Protein AF-A0A6G1SWR4-F1 (afdb_monomer)

Solvent-accessible surface area (backbone atoms only — not comparable to full-atom values): 3620 Å² total; per-residue (Å²): 136,89,83,52,71,66,59,57,54,48,52,37,52,49,51,28,49,52,36,24,52,50,31,24,52,53,14,42,56,48,10,74,71,71,73,46,68,65,52,43,21,51,52,21,33,53,50,12,47,52,53,16,50,52,52,30,51,52,51,49,50,54,51,51,53,59,59,71,80,105

Nearest PDB structures (foldseek):
  8j0s-assembly1_5  TM=3.835E-01  e=4.829E+00  Mycobacterium tuberculosis
  7jg6-assembly1_8  TM=3.617E-01  e=4.260E+00  Mycolicibacterium smegmatis
  7njp-assembly1_R  TM=3.711E-01  e=5.829E+00  Mycolicibacterium smegmatis MC2 155
  7jg7-assembly1_8  TM=3.653E-01  e=6.206E+00  Mycolicibacterium smegmatis
  7njm-assembly1_Q  TM=3.642E-01  e=8.491E+00  Mycolicibacterium smegmatis MC2 155

Foldseek 3Di:
DPPDLVVLLVVLVVQLVCLQVVLLVVQVVVCVVVVVPPVSSVVSNVVSNVVSVVSSVVSVVVSVVVVVVD

Secondary structure (DSSP, 8-state):
----HHHHHHHHHHHHHHHHHHHHHHHHHHHHHHT-TTHHHHHHHHHHHHHHHHHHHHHHHHHHHHHH--

Radius of gyration: 15.85 Å; Cα contacts (8 Å, |Δi|>4): 64; chains: 1; bounding box: 30×22×46 Å

Structure (mmCIF, N/CA/C/O backbone):
data_AF-A0A6G1SWR4-F1
#
_entry.id   AF-A0A6G1SWR4-F1
#
loop_
_atom_site.group_PDB
_atom_site.id
_atom_site.type_symbol
_atom_site.label_atom_id
_atom_site.label_alt_id
_atom_site.label_comp_id
_atom_site.label_asym_id
_atom_site.label_entity_id
_atom_site.label_seq_id
_atom_site.pdbx_PDB_ins_code
_atom_site.Cartn_x
_atom_site.Cartn_y
_atom_site.Cartn_z
_atom_site.occupancy
_atom_site.B_iso_or_equiv
_atom_site.auth_seq_id
_atom_site.auth_comp_id
_atom_site.auth_asym_id
_atom_site.auth_atom_id
_atom_site.pdbx_PDB_model_num
ATOM 1 N N . MET A 1 1 ? 12.373 13.755 -21.567 1.00 53.72 1 MET A N 1
ATOM 2 C CA . MET A 1 1 ? 12.628 13.523 -20.124 1.00 53.72 1 MET A CA 1
ATOM 3 C C . MET A 1 1 ? 11.535 12.695 -19.424 1.00 53.72 1 MET A C 1
ATOM 5 O O . MET A 1 1 ? 11.778 12.260 -18.311 1.00 53.72 1 MET A O 1
ATOM 9 N N . TRP A 1 2 ? 10.383 12.405 -20.057 1.00 55.59 2 TRP A N 1
ATOM 10 C CA . TRP A 1 2 ? 9.223 11.749 -19.411 1.00 55.59 2 TRP A CA 1
ATOM 11 C C . TRP A 1 2 ? 9.127 10.213 -19.566 1.00 55.59 2 TRP A C 1
ATOM 13 O O . TRP A 1 2 ? 8.190 9.613 -19.060 1.00 55.59 2 TRP A O 1
ATOM 23 N N . ASN A 1 3 ? 10.065 9.562 -20.267 1.00 63.34 3 ASN A N 1
ATOM 24 C CA . ASN A 1 3 ? 9.957 8.136 -20.632 1.00 63.34 3 ASN A CA 1
ATOM 25 C C . ASN A 1 3 ? 10.975 7.232 -19.912 1.00 63.34 3 ASN A C 1
ATOM 27 O O . ASN A 1 3 ? 11.280 6.141 -20.389 1.00 63.34 3 ASN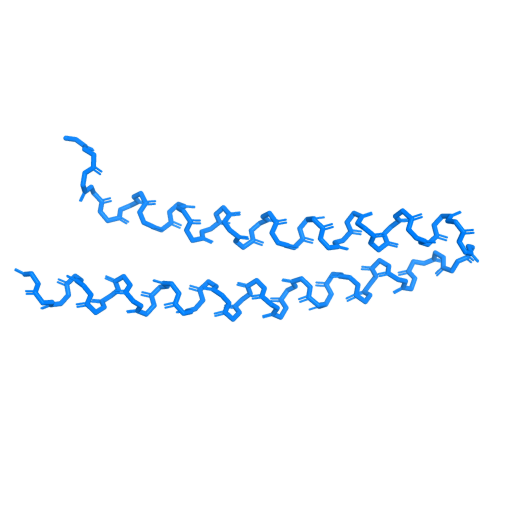 A O 1
ATOM 31 N N . SER A 1 4 ? 11.541 7.697 -18.795 1.00 74.88 4 SER A N 1
ATOM 32 C CA . SER A 1 4 ? 12.522 6.913 -18.043 1.00 74.88 4 SER A CA 1
ATOM 33 C C . SER A 1 4 ? 11.828 5.788 -17.262 1.00 74.88 4 SER A C 1
ATOM 35 O O . SER A 1 4 ? 10.855 6.072 -16.558 1.00 74.88 4 SER A O 1
ATOM 37 N N . PRO A 1 5 ? 12.351 4.545 -17.293 1.00 73.12 5 PRO A N 1
ATOM 38 C CA . PRO A 1 5 ? 11.786 3.402 -16.564 1.00 73.12 5 PRO A CA 1
ATOM 39 C C . PRO A 1 5 ? 11.577 3.670 -15.063 1.00 73.12 5 PRO A C 1
ATOM 41 O O . PRO A 1 5 ? 10.674 3.109 -14.447 1.00 73.12 5 PRO A O 1
ATOM 44 N N . ALA A 1 6 ? 12.361 4.590 -14.490 1.00 81.25 6 ALA A N 1
ATOM 45 C CA . ALA A 1 6 ? 12.231 5.057 -13.113 1.00 81.25 6 ALA A CA 1
ATOM 46 C C . ALA A 1 6 ? 10.825 5.590 -12.767 1.00 81.25 6 ALA A C 1
ATOM 48 O O . ALA A 1 6 ? 10.329 5.305 -11.682 1.00 81.25 6 ALA A O 1
ATOM 49 N N . PHE A 1 7 ? 10.145 6.298 -13.679 1.00 84.25 7 PHE A N 1
ATOM 50 C CA . PHE A 1 7 ? 8.778 6.782 -13.429 1.00 84.25 7 PHE A CA 1
ATOM 51 C C . PHE A 1 7 ? 7.766 5.637 -13.322 1.00 84.25 7 PHE A C 1
ATOM 53 O O . PHE A 1 7 ? 6.835 5.721 -12.524 1.00 84.25 7 PHE A O 1
ATOM 60 N N . GLY A 1 8 ? 7.970 4.550 -14.076 1.00 84.00 8 GLY A N 1
ATOM 61 C CA . GLY A 1 8 ? 7.154 3.341 -13.962 1.00 84.00 8 GLY A CA 1
ATOM 62 C C . GLY A 1 8 ? 7.289 2.701 -12.581 1.00 84.00 8 GLY A C 1
ATOM 63 O O . GLY A 1 8 ? 6.282 2.395 -11.949 1.00 84.00 8 GLY A O 1
ATOM 64 N N . LEU A 1 9 ? 8.519 2.585 -12.066 1.00 88.12 9 LEU A N 1
ATOM 65 C CA . LEU A 1 9 ? 8.764 2.072 -10.712 1.00 88.12 9 LEU A CA 1
ATOM 66 C C . LEU A 1 9 ? 8.160 2.971 -9.629 1.00 88.12 9 LEU A C 1
ATOM 68 O O . LEU A 1 9 ? 7.567 2.459 -8.682 1.00 88.12 9 LEU A O 1
ATOM 72 N N . VAL A 1 10 ? 8.278 4.294 -9.772 1.00 92.12 10 VAL A N 1
ATOM 73 C CA . VAL A 1 10 ? 7.654 5.241 -8.837 1.00 92.12 10 VAL A CA 1
ATOM 74 C C . VAL A 1 10 ? 6.136 5.067 -8.840 1.00 92.12 10 VAL A C 1
ATOM 76 O O . VAL A 1 10 ? 5.553 4.959 -7.768 1.00 92.12 10 V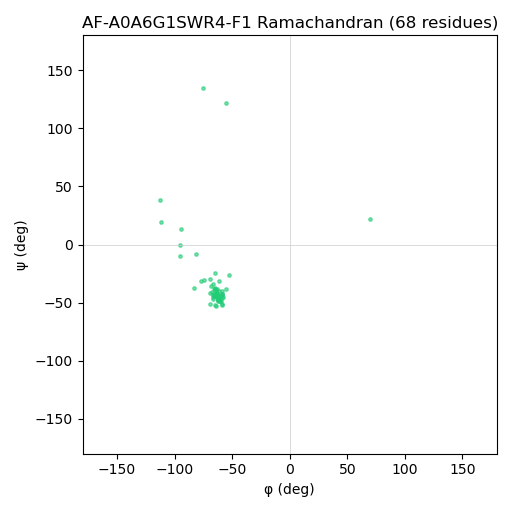AL A O 1
ATOM 79 N N . GLY A 1 11 ? 5.502 4.943 -10.010 1.00 90.81 11 GLY A N 1
ATOM 80 C CA . GLY A 1 11 ? 4.061 4.686 -10.111 1.00 90.81 11 GLY A CA 1
ATOM 81 C C . GLY A 1 11 ? 3.629 3.391 -9.413 1.00 90.81 11 GLY A C 1
ATOM 82 O O . GLY A 1 11 ? 2.654 3.392 -8.662 1.00 90.81 11 GLY A O 1
ATOM 83 N N . ILE A 1 12 ? 4.398 2.312 -9.585 1.00 93.19 12 ILE A N 1
ATOM 84 C CA . ILE A 1 12 ? 4.161 1.024 -8.913 1.00 93.19 12 ILE A CA 1
ATOM 85 C C . ILE A 1 12 ? 4.267 1.173 -7.388 1.00 93.19 12 ILE A C 1
ATOM 87 O O . ILE A 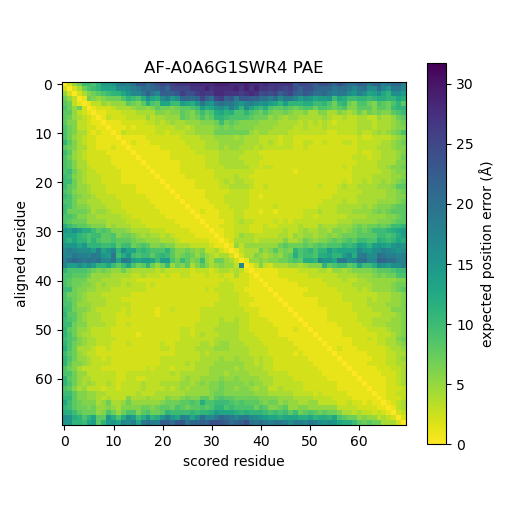1 12 ? 3.393 0.708 -6.653 1.00 93.19 12 ILE A O 1
ATOM 91 N N . GLY A 1 13 ? 5.317 1.845 -6.909 1.00 92.75 13 GLY A N 1
ATOM 92 C CA . GLY A 1 13 ? 5.529 2.097 -5.484 1.00 92.75 13 GLY A CA 1
ATOM 93 C C . GLY A 1 13 ? 4.445 2.987 -4.874 1.00 92.75 13 GLY A C 1
ATOM 94 O O . GLY A 1 13 ? 3.941 2.690 -3.792 1.00 92.75 13 GLY A O 1
ATOM 95 N N . SER A 1 14 ? 4.026 4.037 -5.583 1.00 94.06 14 SER A N 1
ATOM 96 C CA . SER A 1 14 ? 2.920 4.900 -5.167 1.00 94.06 14 SER A CA 1
ATOM 97 C C . SER A 1 14 ? 1.608 4.124 -5.076 1.00 94.06 14 SER A C 1
ATOM 99 O O . SER A 1 14 ? 0.911 4.247 -4.074 1.00 94.06 14 SER A O 1
ATOM 101 N N . PHE A 1 15 ? 1.297 3.269 -6.056 1.00 94.25 15 PHE A N 1
ATOM 102 C CA . PHE A 1 15 ? 0.108 2.415 -6.011 1.00 94.25 15 PHE A CA 1
ATOM 103 C C . PHE A 1 15 ? 0.108 1.493 -4.785 1.00 94.25 15 PHE A C 1
ATOM 105 O O . PHE A 1 15 ? -0.900 1.393 -4.079 1.00 94.25 15 PHE A O 1
ATOM 112 N N . LEU A 1 16 ? 1.246 0.849 -4.509 1.00 94.88 16 LEU A N 1
ATOM 113 C CA . LEU A 1 16 ? 1.426 -0.010 -3.340 1.00 94.88 16 LEU A CA 1
ATOM 114 C C . LEU A 1 16 ? 1.180 0.771 -2.041 1.00 94.88 16 LEU A C 1
ATOM 116 O O . LEU A 1 16 ? 0.360 0.362 -1.219 1.00 94.88 16 LEU A O 1
ATOM 120 N N . ALA A 1 17 ? 1.844 1.919 -1.884 1.00 95.81 17 ALA A N 1
ATOM 121 C CA . ALA A 1 17 ? 1.731 2.757 -0.696 1.00 95.81 17 ALA A CA 1
ATOM 122 C C . ALA A 1 17 ? 0.296 3.258 -0.481 1.00 95.81 17 ALA A C 1
ATOM 124 O O . ALA A 1 17 ? -0.246 3.111 0.613 1.00 95.81 17 ALA A O 1
ATOM 125 N N . THR A 1 18 ? -0.350 3.792 -1.522 1.00 96.38 18 THR A N 1
ATOM 126 C CA . THR A 1 18 ? -1.729 4.289 -1.434 1.00 96.38 18 THR A CA 1
ATOM 127 C C . THR A 1 18 ? -2.714 3.172 -1.102 1.00 96.38 18 THR A C 1
ATOM 129 O O . THR A 1 18 ? -3.624 3.394 -0.309 1.00 96.38 18 THR A O 1
ATOM 132 N N . THR A 1 19 ? -2.524 1.966 -1.643 1.00 95.94 19 THR A N 1
ATOM 133 C CA . THR A 1 19 ? -3.403 0.821 -1.355 1.00 95.94 19 THR A CA 1
ATOM 134 C C . THR A 1 19 ? -3.289 0.379 0.103 1.00 95.94 19 THR A C 1
ATOM 136 O O . THR A 1 19 ? -4.305 0.209 0.776 1.00 95.94 19 THR A O 1
ATOM 139 N N . ILE A 1 20 ? -2.061 0.239 0.613 1.00 96.00 20 ILE A N 1
ATOM 140 C CA . ILE A 1 20 ? -1.810 -0.165 2.002 1.00 96.00 20 ILE A CA 1
ATOM 141 C C . ILE A 1 20 ? -2.341 0.894 2.967 1.00 96.00 20 ILE A C 1
ATOM 143 O O . ILE A 1 20 ? -3.124 0.577 3.863 1.00 96.00 20 ILE A O 1
ATOM 147 N N . VAL A 1 21 ? -1.947 2.155 2.774 1.00 96.56 21 VAL A N 1
ATOM 148 C CA . VAL A 1 21 ? -2.352 3.262 3.649 1.00 96.56 21 VAL A CA 1
ATOM 149 C C . VAL A 1 21 ? -3.863 3.467 3.584 1.00 96.56 21 VAL A C 1
ATOM 151 O O . VAL A 1 21 ? -4.497 3.590 4.626 1.00 96.56 21 VAL A O 1
ATOM 154 N N . GLY A 1 22 ? -4.457 3.430 2.390 1.00 96.12 22 GLY A N 1
ATOM 155 C CA . GLY A 1 22 ? -5.897 3.587 2.202 1.00 96.12 22 GLY A CA 1
ATOM 156 C C . GLY A 1 22 ? -6.703 2.535 2.961 1.00 96.12 22 GLY A C 1
ATOM 157 O O . GLY A 1 22 ? -7.584 2.888 3.742 1.00 96.12 22 GLY A O 1
ATOM 158 N N . LEU A 1 23 ? -6.374 1.249 2.800 1.00 94.62 23 LEU A N 1
ATOM 159 C CA . LEU A 1 23 ? -7.083 0.172 3.499 1.00 94.62 23 LEU A CA 1
ATOM 160 C C . LEU A 1 23 ? -6.831 0.174 5.010 1.00 94.62 23 LEU A C 1
ATOM 162 O O . LEU A 1 23 ? -7.751 -0.095 5.780 1.00 94.62 23 LEU A O 1
ATOM 166 N N . THR A 1 24 ? -5.622 0.531 5.443 1.00 95.19 24 THR A N 1
ATOM 167 C CA . THR A 1 24 ? -5.296 0.645 6.873 1.00 95.19 24 THR A CA 1
ATOM 168 C C . THR A 1 24 ? -6.081 1.781 7.531 1.00 95.19 24 THR A C 1
ATOM 170 O O . THR A 1 24 ? -6.651 1.584 8.599 1.00 95.19 24 THR A O 1
ATOM 173 N N . LEU A 1 25 ? -6.175 2.950 6.884 1.00 95.25 25 LEU A N 1
ATOM 174 C CA . LEU A 1 25 ? -6.955 4.087 7.387 1.00 95.25 25 LEU A CA 1
ATOM 175 C C . LEU A 1 25 ? -8.451 3.771 7.453 1.00 95.25 25 LEU A C 1
ATOM 177 O O . LEU A 1 25 ? -9.110 4.144 8.421 1.00 95.25 25 LEU A O 1
ATOM 181 N N . VAL A 1 26 ? -8.983 3.056 6.457 1.00 94.62 26 VAL A N 1
ATOM 182 C CA . VAL A 1 26 ? -10.371 2.574 6.484 1.00 94.62 26 VAL A CA 1
ATOM 183 C C . VAL A 1 26 ? -10.581 1.613 7.654 1.00 94.62 26 VAL A C 1
ATOM 185 O O . VAL A 1 26 ? -11.544 1.772 8.400 1.00 94.62 26 VAL A O 1
ATOM 188 N N . GLY A 1 27 ? -9.669 0.658 7.860 1.00 92.12 27 GLY A N 1
ATOM 189 C CA . GLY A 1 27 ? -9.720 -0.265 8.995 1.00 92.12 27 GLY A CA 1
ATOM 190 C C . GLY A 1 27 ? -9.685 0.458 10.342 1.00 92.12 27 GLY A C 1
ATOM 191 O O . GLY A 1 27 ? -10.496 0.159 11.213 1.00 92.12 27 GLY A O 1
ATOM 192 N N . HIS A 1 28 ? -8.827 1.469 10.473 1.00 93.06 28 HIS A N 1
ATOM 193 C CA . HIS A 1 28 ? -8.718 2.286 11.680 1.00 93.06 28 HIS A CA 1
ATOM 194 C C . HIS A 1 28 ? -9.979 3.109 11.958 1.00 93.06 28 HIS A C 1
ATOM 196 O O . HIS A 1 28 ? -10.479 3.124 13.081 1.00 93.06 28 HIS A O 1
ATOM 202 N N . TYR A 1 29 ? -10.554 3.734 10.929 1.00 93.00 29 TYR A N 1
ATOM 203 C CA . TYR A 1 29 ? -11.810 4.469 11.070 1.00 93.00 29 TYR A CA 1
ATOM 204 C C . TYR A 1 29 ? -12.966 3.560 11.516 1.00 93.00 29 TYR A C 1
ATOM 206 O O . TYR A 1 29 ? -13.782 3.948 12.356 1.00 93.00 29 TYR A O 1
ATOM 214 N N . LEU A 1 30 ? -13.034 2.340 10.974 1.00 91.19 30 LEU A N 1
ATOM 215 C CA . LEU A 1 30 ? -14.042 1.361 11.376 1.00 91.19 30 LEU A CA 1
ATOM 216 C C . LEU A 1 30 ? -13.795 0.860 12.803 1.00 91.19 30 LEU A C 1
ATOM 218 O O . LEU A 1 30 ? -14.749 0.768 13.572 1.00 91.19 30 LEU A O 1
ATOM 222 N N . ASP A 1 31 ? -12.544 0.600 13.186 1.00 90.00 31 ASP A N 1
ATOM 223 C CA . ASP A 1 31 ? -12.202 0.187 14.549 1.00 90.00 31 ASP A CA 1
ATOM 224 C C . ASP A 1 31 ? -12.656 1.209 15.595 1.00 90.00 31 ASP A C 1
ATOM 226 O O . ASP A 1 31 ? -13.304 0.825 16.570 1.00 90.00 31 ASP A O 1
ATOM 230 N N . GLY A 1 32 ? -12.417 2.503 15.360 1.00 89.81 32 GLY A N 1
ATOM 231 C CA . GLY A 1 32 ? -12.890 3.570 16.245 1.00 89.81 32 GLY A CA 1
ATOM 232 C C . GLY A 1 32 ? -14.420 3.678 16.306 1.00 89.81 32 GLY A C 1
ATOM 233 O O . GLY A 1 32 ? -14.978 4.137 17.303 1.00 89.81 32 GLY A O 1
ATOM 234 N N . ARG A 1 33 ? -15.132 3.223 15.265 1.00 90.12 33 ARG A N 1
ATOM 235 C CA . ARG A 1 33 ? -16.603 3.210 15.238 1.00 90.12 33 ARG A CA 1
ATOM 236 C C . ARG A 1 33 ? -17.208 1.990 15.933 1.00 90.12 33 ARG A C 1
ATOM 238 O O . ARG A 1 33 ? -18.260 2.129 16.554 1.00 90.12 33 ARG A O 1
ATOM 245 N N . PHE A 1 34 ? -16.580 0.822 15.809 1.00 89.19 34 PHE A N 1
ATOM 246 C CA . PHE A 1 34 ? -17.063 -0.443 16.373 1.00 89.19 34 PHE A CA 1
ATOM 247 C C . PHE A 1 34 ? -16.459 -0.777 17.744 1.00 89.19 34 PHE A C 1
ATOM 249 O O . PHE A 1 34 ? -16.936 -1.700 18.400 1.00 89.19 34 PHE A O 1
ATOM 256 N N . GLY A 1 35 ? -15.438 -0.039 18.192 1.00 85.00 35 GLY A N 1
ATOM 257 C CA . GLY A 1 35 ? -14.717 -0.326 19.434 1.00 85.00 35 GLY A CA 1
ATOM 258 C C . GLY A 1 35 ? -13.871 -1.600 19.354 1.00 85.00 35 GLY A C 1
ATOM 259 O O . GLY A 1 35 ? -13.571 -2.203 20.379 1.00 85.00 35 GLY A O 1
ATOM 260 N N . THR A 1 36 ? -13.514 -2.036 18.142 1.00 86.25 36 THR A N 1
ATOM 261 C CA . THR A 1 36 ? -12.749 -3.267 17.866 1.00 86.25 36 THR A CA 1
ATOM 262 C C . THR A 1 36 ? -11.249 -3.019 17.733 1.00 86.25 36 THR A C 1
ATOM 264 O O . THR A 1 36 ? -10.517 -3.880 17.257 1.00 86.25 36 THR A O 1
ATOM 267 N N . GLU A 1 37 ? -10.786 -1.840 18.135 1.00 83.50 37 GLU A N 1
ATOM 268 C CA . GLU A 1 37 ? -9.421 -1.352 17.964 1.00 83.50 37 GLU A CA 1
ATOM 269 C C . GLU A 1 37 ? -8.381 -2.330 18.572 1.00 83.50 37 GLU A C 1
ATOM 271 O O . GLU A 1 37 ? -8.476 -2.628 19.767 1.00 83.50 37 GLU A O 1
ATOM 276 N N . PRO A 1 38 ? -7.398 -2.868 17.800 1.00 87.19 38 PRO A N 1
ATOM 277 C CA . PRO A 1 38 ? -7.022 -2.563 16.409 1.00 87.19 38 PRO A CA 1
ATOM 278 C C . PRO A 1 38 ? -7.288 -3.718 15.403 1.00 87.19 38 PRO A C 1
ATOM 280 O O . PRO A 1 38 ? -6.462 -3.997 14.527 1.00 87.19 38 PRO A O 1
ATOM 283 N N . VAL A 1 39 ? -8.387 -4.464 15.538 1.00 92.94 39 VAL A N 1
ATOM 284 C CA . VAL A 1 39 ? -8.655 -5.673 14.738 1.00 92.94 39 VAL A CA 1
ATOM 285 C C . VAL A 1 39 ? -8.936 -5.352 13.266 1.00 92.94 39 VAL A C 1
ATOM 287 O O . VAL A 1 39 ? -8.304 -5.940 12.384 1.00 92.94 39 VAL A O 1
ATOM 290 N N . LEU A 1 40 ? -9.850 -4.425 12.961 1.00 90.75 40 LEU A N 1
ATOM 291 C CA . LEU A 1 40 ? -10.189 -4.065 11.577 1.00 90.75 40 LEU A CA 1
ATOM 292 C C . LEU A 1 40 ? -9.036 -3.333 10.889 1.00 90.75 40 LEU A C 1
ATOM 294 O O . LEU A 1 40 ? -8.852 -3.484 9.682 1.00 90.75 40 LEU A O 1
ATOM 298 N N . THR A 1 41 ? -8.217 -2.606 11.646 1.00 93.12 41 THR A N 1
ATOM 299 C CA . THR A 1 41 ? -6.968 -1.996 11.178 1.00 93.12 41 THR A CA 1
ATOM 300 C C . THR A 1 41 ? -5.989 -3.063 10.706 1.00 93.12 41 THR A C 1
ATOM 302 O O . THR A 1 41 ? -5.453 -2.952 9.605 1.00 93.12 41 THR A O 1
ATOM 305 N N . LEU A 1 42 ? -5.783 -4.124 11.495 1.00 94.81 42 LEU A N 1
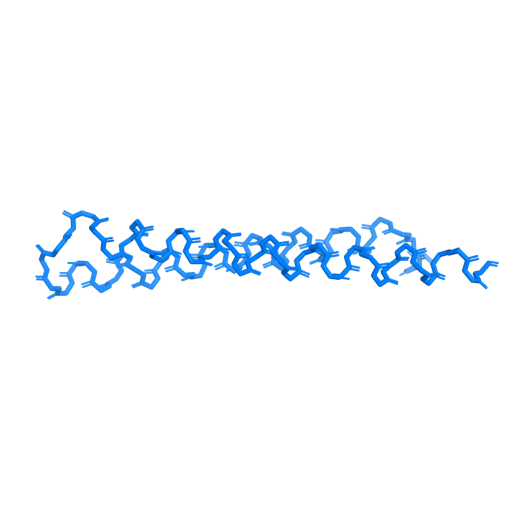ATOM 306 C CA . LEU A 1 42 ? -4.911 -5.240 11.119 1.00 94.81 42 LEU A CA 1
ATOM 307 C C . LEU A 1 42 ? -5.444 -5.993 9.897 1.00 94.81 42 LEU A C 1
ATOM 309 O O . LEU A 1 42 ? -4.671 -6.319 8.997 1.00 94.81 42 LEU A O 1
ATOM 313 N N . ILE A 1 43 ? -6.757 -6.226 9.825 1.00 95.31 43 ILE A N 1
ATOM 314 C CA . ILE A 1 43 ? -7.387 -6.843 8.650 1.00 95.31 43 ILE A CA 1
ATOM 315 C C . ILE A 1 43 ? -7.188 -5.956 7.416 1.00 95.31 43 ILE A C 1
ATOM 317 O O . ILE A 1 43 ? -6.741 -6.443 6.379 1.00 95.31 43 ILE A O 1
ATOM 321 N N . GLY A 1 44 ? -7.457 -4.654 7.528 1.00 93.56 44 GLY A N 1
ATOM 322 C CA . GLY A 1 44 ? -7.245 -3.679 6.459 1.00 93.56 44 GLY A CA 1
ATOM 323 C C . GLY A 1 44 ? -5.787 -3.624 6.005 1.00 93.56 44 GLY A C 1
ATOM 324 O O . GLY A 1 44 ? -5.519 -3.639 4.807 1.00 93.56 44 GLY A O 1
ATOM 325 N N . LEU A 1 45 ? -4.839 -3.658 6.941 1.00 95.62 45 LEU A N 1
ATOM 326 C CA . LEU A 1 45 ? -3.409 -3.692 6.650 1.00 95.62 45 LEU A CA 1
ATOM 327 C C . LEU A 1 45 ? -3.016 -4.959 5.885 1.00 95.62 45 LEU A C 1
ATOM 329 O O . LEU A 1 45 ? -2.344 -4.865 4.860 1.00 95.62 45 LEU A O 1
ATOM 333 N N . VAL A 1 46 ? -3.442 -6.139 6.346 1.00 97.00 46 VAL A N 1
ATOM 334 C CA . VAL A 1 46 ? -3.136 -7.415 5.679 1.00 97.00 46 VAL A CA 1
ATOM 335 C C . VAL A 1 46 ? -3.755 -7.454 4.284 1.00 97.00 46 VAL A C 1
ATOM 337 O O . VAL A 1 46 ? -3.077 -7.818 3.323 1.00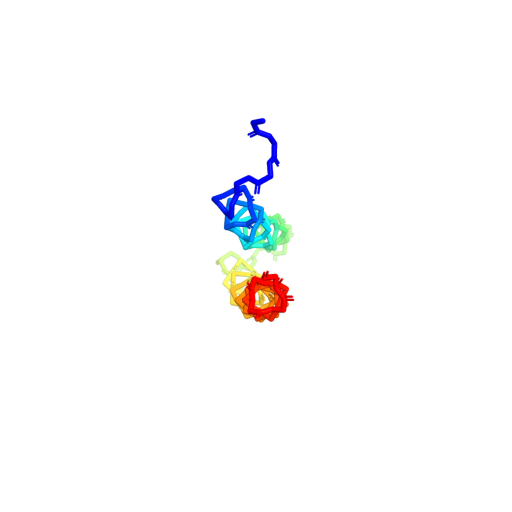 97.00 46 VAL A O 1
ATOM 340 N N . LEU A 1 47 ? -5.012 -7.027 4.144 1.00 95.81 47 LEU A N 1
ATOM 341 C CA . LEU A 1 47 ? -5.678 -6.937 2.845 1.00 95.81 47 LEU A CA 1
ATOM 342 C C . LEU A 1 47 ? -4.975 -5.940 1.92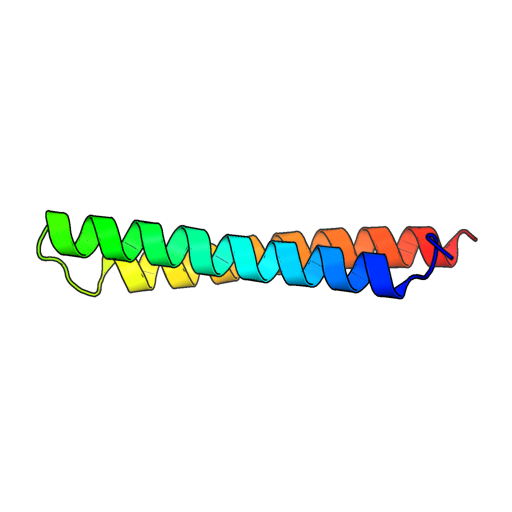0 1.00 95.81 47 LEU A C 1
ATOM 344 O O . LEU A 1 47 ? -4.752 -6.249 0.751 1.00 95.81 47 LEU A O 1
ATOM 348 N N . GLY A 1 48 ? -4.578 -4.778 2.438 1.00 95.75 48 GLY A N 1
ATOM 349 C CA . GLY A 1 48 ? -3.849 -3.764 1.683 1.00 95.75 48 GLY A CA 1
ATOM 350 C C . GLY A 1 48 ? -2.471 -4.235 1.255 1.00 95.75 48 GLY A C 1
ATOM 351 O O . GLY A 1 48 ? -2.062 -3.981 0.124 1.00 95.75 48 GLY A O 1
ATOM 352 N N . LEU A 1 49 ? -1.786 -4.993 2.107 1.00 96.00 49 LEU A N 1
ATOM 353 C CA . LEU A 1 49 ? -0.501 -5.593 1.784 1.00 96.00 49 LEU A CA 1
ATOM 354 C C . LEU A 1 49 ? -0.649 -6.661 0.697 1.00 96.00 49 LEU A C 1
ATOM 356 O O . LEU A 1 49 ? 0.114 -6.647 -0.265 1.00 96.00 49 LEU A O 1
ATOM 360 N N . MET A 1 50 ? -1.647 -7.543 0.800 1.00 97.12 50 MET A N 1
ATOM 361 C CA . MET A 1 50 ? -1.904 -8.590 -0.195 1.00 97.12 50 MET A CA 1
ATOM 362 C C . MET A 1 50 ? -2.320 -7.999 -1.546 1.00 97.12 50 MET A C 1
ATOM 364 O O . MET A 1 50 ? -1.699 -8.291 -2.569 1.00 97.12 50 MET A O 1
ATOM 368 N N . ALA A 1 51 ? -3.328 -7.124 -1.556 1.00 94.94 51 ALA A N 1
ATOM 369 C CA . ALA A 1 51 ? -3.832 -6.489 -2.771 1.00 94.94 51 ALA A CA 1
ATOM 370 C C . ALA A 1 51 ? -2.785 -5.566 -3.407 1.00 94.94 51 ALA A C 1
ATOM 372 O O . ALA A 1 51 ? -2.561 -5.615 -4.618 1.00 94.94 51 ALA A O 1
ATOM 373 N N . GLY A 1 52 ? -2.106 -4.764 -2.585 1.00 95.62 52 GLY A N 1
ATOM 374 C CA . GLY A 1 52 ? -1.044 -3.871 -3.020 1.00 95.62 52 GLY A CA 1
ATOM 375 C C . GLY A 1 52 ? 0.132 -4.640 -3.614 1.00 95.62 52 GLY A C 1
ATOM 376 O O . GLY A 1 52 ? 0.567 -4.313 -4.715 1.00 95.62 52 GLY A O 1
ATOM 377 N N . SER A 1 53 ? 0.609 -5.696 -2.945 1.00 94.94 53 SER A N 1
ATOM 378 C CA . SER A 1 53 ? 1.726 -6.513 -3.442 1.00 94.94 53 SER A CA 1
ATOM 379 C C . SER A 1 53 ? 1.367 -7.228 -4.740 1.00 94.94 53 SER A C 1
ATOM 381 O O . SER A 1 53 ? 2.155 -7.214 -5.683 1.00 94.94 53 SER A O 1
ATOM 383 N N . TYR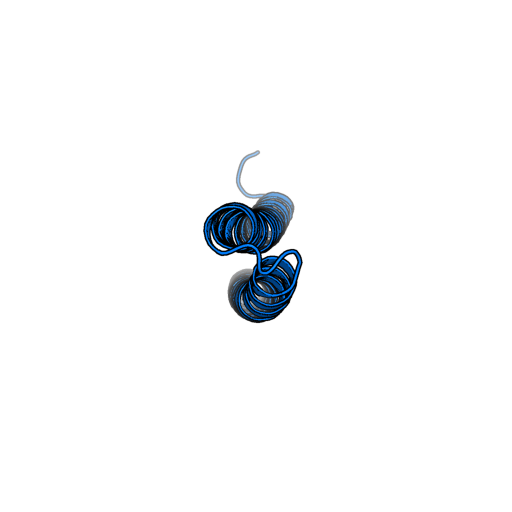 A 1 54 ? 0.162 -7.798 -4.830 1.00 96.19 54 TYR A N 1
ATOM 384 C CA . TYR A 1 54 ? -0.315 -8.438 -6.055 1.00 96.19 54 TYR A CA 1
ATOM 385 C C . TYR A 1 54 ? -0.415 -7.441 -7.220 1.00 96.19 54 TYR A C 1
ATOM 387 O O . TYR A 1 54 ? 0.091 -7.701 -8.314 1.00 96.19 54 TYR A O 1
ATOM 395 N N . GLY A 1 55 ? -1.010 -6.268 -6.986 1.00 94.56 55 GLY A N 1
ATOM 396 C CA . GLY A 1 55 ? -1.126 -5.218 -7.998 1.00 94.56 55 GLY A CA 1
ATOM 397 C C . GLY A 1 55 ? 0.225 -4.629 -8.407 1.00 94.56 55 GLY A C 1
ATOM 398 O O . GLY A 1 55 ? 0.445 -4.367 -9.590 1.00 94.56 55 GLY A O 1
ATOM 399 N N . ALA A 1 56 ? 1.148 -4.460 -7.460 1.00 93.69 56 ALA A N 1
ATOM 400 C CA . ALA A 1 56 ? 2.503 -3.996 -7.733 1.00 93.69 56 ALA A CA 1
ATOM 401 C C . ALA A 1 56 ? 3.299 -5.027 -8.542 1.00 93.69 56 ALA A C 1
ATOM 403 O O . ALA A 1 56 ? 3.948 -4.663 -9.521 1.00 93.69 56 ALA A O 1
ATOM 404 N N . TYR A 1 57 ? 3.195 -6.313 -8.195 1.00 95.00 57 TYR A N 1
ATOM 405 C CA . TYR A 1 57 ? 3.827 -7.401 -8.941 1.00 95.00 57 TYR A CA 1
ATOM 406 C C . TYR A 1 57 ? 3.311 -7.475 -10.381 1.00 95.00 57 TYR A C 1
ATOM 408 O O . TYR A 1 57 ? 4.108 -7.581 -11.314 1.00 95.00 57 TYR A O 1
ATOM 416 N N . ARG A 1 58 ? 1.991 -7.350 -10.581 1.00 95.06 58 ARG A N 1
ATOM 417 C CA . ARG A 1 58 ? 1.393 -7.340 -11.923 1.00 95.06 58 ARG A CA 1
ATOM 418 C C . ARG A 1 58 ? 1.912 -6.175 -12.765 1.00 95.06 58 ARG A C 1
ATOM 420 O O . ARG A 1 58 ? 2.368 -6.394 -13.882 1.00 95.06 58 ARG A O 1
ATOM 427 N 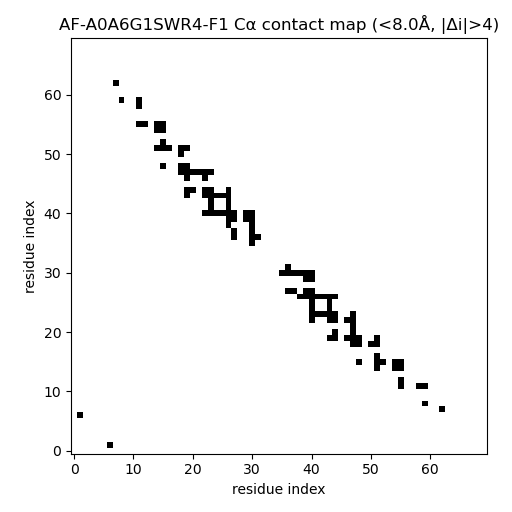N . GLN A 1 59 ? 1.908 -4.962 -12.213 1.00 92.50 59 GLN A N 1
ATOM 428 C CA . GLN A 1 59 ? 2.405 -3.774 -12.913 1.00 92.50 59 GLN A CA 1
ATOM 429 C C . GLN A 1 59 ? 3.908 -3.856 -13.201 1.00 92.50 59 GLN A C 1
ATOM 431 O O . GLN A 1 59 ? 4.350 -3.459 -14.276 1.00 92.50 59 GLN A O 1
ATOM 436 N N . LEU A 1 60 ? 4.697 -4.400 -12.270 1.00 93.12 60 LEU A N 1
ATOM 437 C CA . LEU A 1 60 ? 6.124 -4.624 -12.477 1.00 93.12 60 LEU A CA 1
ATOM 438 C C . LEU A 1 60 ? 6.369 -5.622 -13.612 1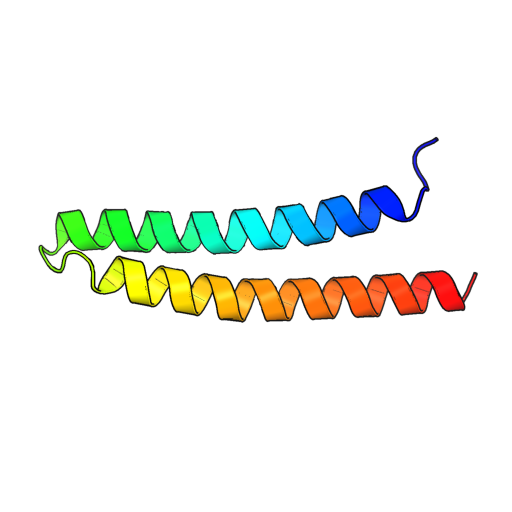.00 93.12 60 LEU A C 1
ATOM 440 O O . LEU A 1 60 ? 7.215 -5.370 -14.466 1.00 93.12 60 LEU A O 1
ATOM 444 N N . ARG A 1 61 ? 5.613 -6.724 -13.658 1.00 94.00 61 ARG A N 1
ATOM 445 C CA . ARG A 1 61 ? 5.706 -7.715 -14.737 1.00 94.00 61 ARG A CA 1
ATOM 446 C C . ARG A 1 61 ? 5.359 -7.101 -16.093 1.00 94.00 61 ARG A C 1
ATOM 448 O O . ARG A 1 61 ? 6.145 -7.236 -17.024 1.00 94.00 61 ARG A O 1
ATOM 455 N N . GLU A 1 62 ? 4.251 -6.364 -16.175 1.00 90.31 62 GLU A N 1
ATOM 456 C CA . GLU A 1 62 ? 3.849 -5.636 -17.387 1.00 90.31 62 GLU A CA 1
ATOM 457 C C . GLU A 1 62 ? 4.928 -4.623 -17.826 1.00 90.31 62 GLU A C 1
ATOM 459 O O . GLU A 1 62 ? 5.215 -4.487 -19.015 1.00 90.31 62 GLU A O 1
ATOM 464 N N . LEU A 1 63 ? 5.564 -3.920 -16.881 1.00 89.31 63 LEU A N 1
ATOM 465 C CA . LEU A 1 63 ? 6.635 -2.962 -17.174 1.00 89.31 63 LEU A CA 1
ATOM 466 C C . LEU A 1 63 ? 7.905 -3.649 -17.701 1.00 89.31 63 LEU A C 1
ATOM 468 O O . LEU A 1 63 ? 8.542 -3.142 -18.628 1.00 89.31 63 LEU A O 1
ATOM 472 N N . LEU A 1 64 ? 8.275 -4.792 -17.121 1.00 89.88 64 LEU A N 1
ATOM 473 C CA . LEU A 1 64 ? 9.424 -5.587 -17.554 1.00 89.88 64 LEU A CA 1
ATOM 474 C C . LEU A 1 64 ? 9.204 -6.170 -18.954 1.00 89.88 64 LEU A C 1
ATOM 476 O O . LEU A 1 64 ? 10.108 -6.102 -19.783 1.00 89.88 64 LEU A O 1
ATOM 480 N N . GLU A 1 65 ? 8.004 -6.678 -19.243 1.00 90.25 65 GLU A N 1
ATOM 481 C CA . GLU A 1 65 ? 7.625 -7.166 -20.577 1.00 90.25 65 GLU A CA 1
ATOM 482 C C . GLU A 1 65 ? 7.730 -6.051 -21.625 1.00 90.25 65 GLU A C 1
ATOM 484 O O . GLU A 1 65 ? 8.432 -6.210 -22.621 1.00 90.25 65 GLU A O 1
ATOM 489 N N . ARG A 1 66 ? 7.162 -4.870 -21.345 1.00 85.81 66 ARG A N 1
ATOM 490 C CA . ARG A 1 66 ? 7.254 -3.699 -22.238 1.00 85.81 66 ARG A CA 1
ATOM 491 C C . ARG A 1 66 ? 8.682 -3.208 -22.461 1.00 85.81 66 ARG A C 1
ATOM 493 O O . ARG A 1 66 ? 8.969 -2.631 -23.505 1.00 85.81 66 ARG A O 1
ATOM 500 N N . THR A 1 67 ? 9.554 -3.372 -21.468 1.00 83.88 67 THR A N 1
ATOM 501 C CA . THR A 1 67 ? 10.970 -2.990 -21.575 1.00 83.88 67 THR A CA 1
ATOM 502 C C . THR A 1 67 ? 11.756 -4.007 -22.399 1.00 83.88 67 THR A C 1
ATOM 504 O O . THR A 1 67 ? 12.696 -3.621 -23.077 1.00 83.88 67 THR A O 1
ATOM 507 N N . ARG A 1 68 ? 11.374 -5.290 -22.366 1.00 84.19 68 ARG A N 1
ATOM 508 C CA . ARG A 1 68 ? 12.010 -6.364 -23.144 1.00 84.19 68 ARG A CA 1
ATOM 509 C C . ARG A 1 68 ? 11.659 -6.322 -24.635 1.00 84.19 68 ARG A C 1
ATOM 511 O O . ARG A 1 68 ? 12.458 -6.777 -25.444 1.00 84.19 68 ARG A O 1
ATOM 518 N N . GLU A 1 69 ? 10.469 -5.836 -24.985 1.00 76.38 69 GLU A N 1
ATOM 519 C CA . GLU A 1 69 ? 10.004 -5.707 -26.377 1.00 76.38 69 GLU A CA 1
ATOM 520 C C . GLU A 1 69 ? 10.530 -4.450 -27.099 1.00 76.38 69 GLU A C 1
ATOM 522 O O . GLU A 1 69 ? 10.323 -4.312 -28.304 1.00 76.38 69 GLU A O 1
ATOM 527 N N . ARG A 1 70 ? 11.190 -3.534 -26.378 1.00 59.47 70 ARG A N 1
ATOM 528 C CA . ARG A 1 70 ? 11.831 -2.329 -26.927 1.00 59.47 70 ARG A CA 1
ATOM 529 C C . ARG A 1 70 ? 13.320 -2.534 -27.156 1.00 59.47 70 ARG A C 1
ATOM 531 O O . ARG A 1 70 ? 13.813 -1.936 -28.136 1.00 59.47 70 ARG A O 1
#

Sequence (70 aa):
MWNSPAFGLVGIGSFLATTIVGLTLVGHYLDGRFGTEPVLTLIGLVLGLMAGSYGAYRQLRELLERTRER

pLDDT: mean 89.49, std 9.36, range [53.72, 97.12]

Mean predicted aligned error: 5.33 Å